Protein AF-A0A7D4BA06-F1 (afdb_monomer_lite)

Sequence (119 aa):
MEPLHYTACARTLSAPWQSLLRQSVRLYLLWREPSRVSTSTEAALRLVESQLVQHLVQGRPASQVALDEANALLEAAQAELLGSEQEVAALLDNDAQLDNSRQLVPPASRARRQLKIAC

pLDDT: mean 77.07, std 17.78, range [40.53, 95.0]

Foldseek 3Di:
DDPLVVQLVVLCPDPVLVVLLLVLLLLVVQCPPPVRNDPVSVVVNVVSLVVQLCSSCPPPPPDPVSSVVSNVVSVVSSVVQVVDPVSVVVSVVVVVVVVVVVPPPPPPPPDDDDDDDDD

Secondary structure (DSSP, 8-state):
--THHHHHHHHHTSHHHHHHHHHHHHHHHHHHSTTT--HHHHHHHHHHHHHHHHHHHTTS---HHHHHHHHHHHHHHHHHHHT-HHHHHHHHHHHHHHHHHHH----------------

Structure (mmCIF, N/CA/C/O backbone):
data_AF-A0A7D4BA06-F1
#
_entry.id   AF-A0A7D4BA06-F1
#
loop_
_atom_site.group_PDB
_atom_site.id
_atom_site.type_symbol
_atom_site.label_atom_id
_atom_site.label_alt_id
_atom_site.label_comp_id
_atom_site.label_asym_id
_atom_site.label_entity_id
_atom_site.label_seq_id
_atom_site.pdbx_PDB_ins_code
_atom_site.Cartn_x
_atom_site.Cartn_y
_atom_site.Cartn_z
_atom_site.occupancy
_atom_site.B_iso_or_equiv
_atom_site.auth_seq_id
_atom_site.auth_comp_id
_atom_site.auth_asym_id
_atom_site.auth_atom_id
_atom_site.pdbx_PDB_model_num
ATOM 1 N N . MET A 1 1 ? 10.251 7.394 -26.887 1.00 44.00 1 MET A N 1
ATOM 2 C CA . MET A 1 1 ? 9.223 6.991 -25.906 1.00 44.00 1 MET A CA 1
ATOM 3 C C . MET A 1 1 ? 9.756 5.769 -25.191 1.00 44.00 1 MET A C 1
ATOM 5 O O . MET A 1 1 ? 9.943 4.746 -25.836 1.00 44.00 1 MET A O 1
ATOM 9 N N . GLU A 1 2 ? 10.141 5.923 -23.926 1.00 45.62 2 GLU A N 1
ATOM 10 C CA . GLU A 1 2 ? 10.844 4.880 -23.177 1.00 45.62 2 GLU A CA 1
ATOM 11 C C . GLU A 1 2 ? 9.879 3.755 -22.753 1.00 45.62 2 GLU A C 1
ATOM 13 O O . GLU A 1 2 ? 8.892 4.029 -22.069 1.00 45.62 2 GLU A O 1
ATOM 18 N N . PRO A 1 3 ? 10.149 2.485 -23.103 1.00 57.50 3 PRO A N 1
ATOM 19 C CA . PRO A 1 3 ? 9.287 1.338 -22.781 1.00 57.50 3 PRO A CA 1
ATOM 20 C C . PRO A 1 3 ? 9.165 1.043 -21.272 1.00 57.50 3 PRO A C 1
ATOM 22 O O . PRO A 1 3 ? 8.365 0.202 -20.863 1.00 57.50 3 PRO A O 1
ATOM 25 N N . LEU A 1 4 ? 9.934 1.736 -20.430 1.00 54.97 4 LEU A N 1
ATOM 26 C CA . LEU A 1 4 ? 10.016 1.498 -18.989 1.00 54.97 4 LEU A CA 1
ATOM 27 C C . LEU A 1 4 ? 8.787 2.016 -18.225 1.00 54.97 4 LEU A C 1
ATOM 29 O O . LEU A 1 4 ? 8.339 1.356 -17.288 1.00 54.97 4 LEU A O 1
ATOM 33 N N . HIS A 1 5 ? 8.177 3.127 -18.649 1.00 54.94 5 HIS A N 1
ATOM 34 C CA . HIS A 1 5 ? 6.981 3.676 -17.986 1.00 54.94 5 HIS A CA 1
ATOM 35 C C . HIS A 1 5 ? 5.751 2.775 -18.139 1.00 54.94 5 HIS A C 1
ATOM 37 O O . HIS A 1 5 ? 4.962 2.638 -17.207 1.00 54.94 5 HIS A O 1
ATOM 43 N N . TYR A 1 6 ? 5.633 2.072 -19.269 1.00 60.41 6 TYR A N 1
ATOM 44 C CA . TYR A 1 6 ? 4.532 1.134 -19.503 1.00 60.41 6 TYR A CA 1
ATOM 45 C C . TYR A 1 6 ? 4.565 -0.049 -18.522 1.00 60.41 6 TYR A C 1
ATOM 47 O O . TYR A 1 6 ? 3.523 -0.532 -18.085 1.00 60.41 6 TYR A O 1
ATOM 55 N N . THR A 1 7 ? 5.762 -0.488 -18.116 1.00 68.31 7 THR A N 1
ATOM 56 C CA . THR A 1 7 ? 5.914 -1.634 -17.206 1.00 68.31 7 THR A CA 1
ATOM 57 C C . THR A 1 7 ? 5.530 -1.321 -15.761 1.00 68.31 7 THR A C 1
ATOM 59 O O . THR A 1 7 ? 4.948 -2.179 -15.101 1.00 68.31 7 THR A O 1
ATOM 62 N N . ALA A 1 8 ? 5.787 -0.103 -15.274 1.00 69.50 8 ALA A N 1
ATOM 63 C CA . ALA A 1 8 ? 5.377 0.310 -13.931 1.00 69.50 8 ALA A CA 1
ATOM 64 C C . ALA A 1 8 ? 3.848 0.437 -13.833 1.00 69.50 8 ALA A C 1
ATOM 66 O O . ALA A 1 8 ? 3.249 -0.149 -12.934 1.00 69.50 8 ALA A O 1
ATOM 67 N N . CYS A 1 9 ? 3.205 1.089 -14.810 1.00 72.06 9 CYS A N 1
ATOM 68 C CA . CYS A 1 9 ? 1.743 1.182 -14.871 1.00 72.06 9 CYS A CA 1
ATOM 69 C C . CYS A 1 9 ? 1.068 -0.182 -15.077 1.00 72.06 9 CYS A C 1
ATOM 71 O O . CYS A 1 9 ? 0.021 -0.445 -14.504 1.00 72.06 9 CYS A O 1
ATOM 73 N N . ALA A 1 10 ? 1.654 -1.099 -15.851 1.00 79.44 10 ALA A N 1
ATOM 74 C CA . ALA A 1 10 ? 1.087 -2.442 -15.985 1.00 79.44 10 ALA A CA 1
ATOM 75 C C . ALA A 1 10 ? 1.127 -3.228 -14.659 1.00 79.44 10 ALA A C 1
ATOM 77 O O . ALA A 1 10 ? 0.231 -4.023 -14.376 1.00 79.44 10 ALA A O 1
ATOM 78 N N . ARG A 1 11 ? 2.145 -2.999 -13.818 1.00 81.00 11 ARG A N 1
ATOM 79 C CA . ARG A 1 11 ? 2.277 -3.661 -12.510 1.00 81.00 11 ARG A CA 1
ATOM 80 C C . ARG A 1 11 ? 1.274 -3.167 -11.481 1.00 81.00 11 ARG A C 1
ATOM 82 O O . ARG A 1 11 ? 0.880 -3.968 -10.632 1.00 81.00 11 ARG A O 1
ATOM 89 N N . THR A 1 12 ? 0.818 -1.916 -11.575 1.00 85.06 12 THR A N 1
ATOM 90 C CA . THR A 1 12 ? -0.243 -1.418 -10.686 1.00 85.06 12 THR A CA 1
ATOM 91 C C . THR A 1 12 ? -1.556 -2.168 -10.900 1.00 85.06 12 THR A C 1
ATOM 93 O O . THR A 1 12 ? -2.344 -2.306 -9.975 1.00 85.06 12 THR A O 1
ATOM 96 N N . LEU A 1 13 ? -1.780 -2.754 -12.078 1.00 85.94 13 LEU A N 1
ATOM 97 C CA . LEU A 1 13 ? -2.960 -3.580 -12.354 1.00 85.94 13 LEU A CA 1
ATOM 98 C C . LEU A 1 13 ? -2.838 -5.017 -11.823 1.00 85.94 13 LEU A C 1
ATOM 100 O O . LEU A 1 13 ? -3.789 -5.794 -11.905 1.00 85.94 13 LEU A O 1
ATOM 104 N N . SER A 1 14 ? -1.677 -5.406 -11.291 1.00 88.81 14 SER A N 1
ATOM 105 C CA . SER A 1 14 ? -1.470 -6.765 -10.798 1.00 88.81 14 SER A CA 1
ATOM 106 C C . SER A 1 14 ? -2.209 -7.005 -9.476 1.00 88.81 14 SER A C 1
ATOM 108 O O . SER A 1 14 ? -2.208 -6.167 -8.572 1.00 88.81 14 SER A O 1
ATOM 110 N N . ALA A 1 15 ? -2.808 -8.190 -9.331 1.00 88.12 15 ALA A N 1
ATOM 111 C CA . ALA A 1 15 ? -3.511 -8.575 -8.105 1.00 88.12 15 ALA A CA 1
ATOM 112 C C . ALA A 1 15 ? -2.635 -8.511 -6.830 1.00 88.12 15 ALA A C 1
ATOM 114 O O . ALA A 1 15 ? -3.138 -8.044 -5.802 1.00 88.12 15 ALA A O 1
ATOM 115 N N . PRO A 1 16 ? -1.344 -8.914 -6.851 1.00 89.56 16 PRO A N 1
ATOM 116 C CA . PRO A 1 16 ? -0.466 -8.770 -5.690 1.00 89.56 16 PRO A CA 1
ATOM 117 C C . PRO A 1 16 ? -0.261 -7.308 -5.285 1.00 89.56 16 PRO A C 1
ATOM 119 O O . PRO A 1 16 ? -0.356 -6.984 -4.103 1.00 89.56 16 PRO A O 1
ATOM 122 N N . TRP A 1 17 ? -0.039 -6.417 -6.255 1.00 91.88 17 TRP A N 1
ATOM 123 C CA . TRP A 1 17 ? 0.167 -4.997 -5.978 1.00 91.88 17 TRP A CA 1
ATOM 124 C C . TRP A 1 17 ? -1.107 -4.335 -5.445 1.00 91.88 17 TRP A C 1
ATOM 126 O O . TRP A 1 17 ? -1.062 -3.661 -4.423 1.00 91.88 17 TRP A O 1
ATOM 136 N N . GLN A 1 18 ? -2.262 -4.617 -6.053 1.00 91.69 18 GLN A N 1
ATOM 137 C CA . GLN A 1 18 ? -3.566 -4.133 -5.581 1.00 91.69 18 GLN A CA 1
ATOM 138 C C . GLN A 1 18 ? -3.888 -4.606 -4.154 1.00 91.69 18 GLN A C 1
ATOM 140 O O . GLN A 1 18 ? -4.434 -3.854 -3.347 1.00 91.69 18 GLN A O 1
ATOM 145 N N . SER A 1 19 ? -3.511 -5.842 -3.812 1.00 90.81 19 SER A N 1
ATOM 146 C CA . SER A 1 19 ? -3.693 -6.380 -2.457 1.00 90.81 19 SER A CA 1
ATOM 147 C C . SER A 1 19 ? -2.822 -5.647 -1.434 1.00 90.81 19 SER A C 1
ATOM 149 O O . SER A 1 19 ? -3.314 -5.260 -0.374 1.00 90.81 19 SER A O 1
ATOM 151 N N . LEU A 1 20 ? -1.550 -5.403 -1.765 1.00 92.44 20 LEU A N 1
ATOM 152 C CA . LEU A 1 20 ? -0.636 -4.634 -0.918 1.00 92.44 20 LEU A CA 1
ATOM 153 C C . LEU A 1 20 ? -1.074 -3.168 -0.788 1.00 92.44 20 LEU A C 1
ATOM 155 O O . LEU A 1 20 ? -1.006 -2.614 0.306 1.00 92.44 20 LEU A O 1
ATOM 159 N N . LEU A 1 21 ? -1.584 -2.550 -1.860 1.00 93.88 21 LEU A N 1
ATOM 160 C CA . LEU A 1 21 ? -2.093 -1.177 -1.839 1.00 93.88 21 LEU A CA 1
ATOM 161 C C . LEU A 1 21 ? -3.246 -1.049 -0.839 1.00 93.88 21 LEU A C 1
ATOM 163 O O . LEU A 1 21 ? -3.196 -0.214 0.065 1.00 93.88 21 LEU A O 1
ATOM 167 N N . ARG A 1 22 ? -4.242 -1.933 -0.940 1.00 92.75 22 ARG A N 1
ATOM 168 C CA . ARG A 1 22 ? -5.378 -1.999 -0.008 1.00 92.75 22 ARG A CA 1
ATOM 169 C C . ARG A 1 22 ? -4.928 -2.223 1.432 1.00 92.75 22 ARG A C 1
ATOM 171 O O . ARG A 1 22 ? -5.441 -1.582 2.347 1.00 92.75 22 ARG A O 1
ATOM 178 N N . GLN A 1 23 ? -3.943 -3.099 1.637 1.00 91.31 23 GLN A N 1
ATOM 179 C CA . GLN A 1 23 ? -3.353 -3.328 2.954 1.00 91.31 23 GLN A CA 1
ATOM 180 C C . GLN A 1 23 ? -2.647 -2.076 3.494 1.00 91.31 23 GLN A C 1
ATOM 182 O O . GLN A 1 23 ? -2.793 -1.775 4.677 1.00 91.31 23 GLN A O 1
ATOM 187 N N . SER A 1 24 ? -1.929 -1.327 2.651 1.00 94.19 24 SER A N 1
ATOM 188 C CA . SER A 1 24 ? -1.266 -0.084 3.059 1.00 94.19 24 SER A CA 1
ATOM 189 C C . SER A 1 24 ? -2.278 0.972 3.505 1.00 94.19 24 SER A C 1
ATOM 191 O O . SER A 1 24 ? -2.144 1.521 4.594 1.00 94.19 24 SER A O 1
ATOM 193 N N . VAL A 1 2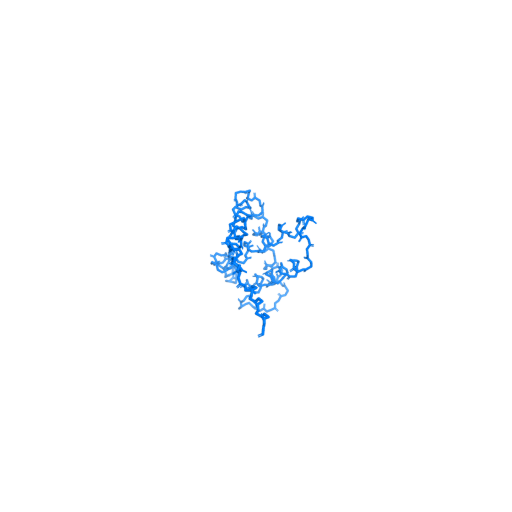5 ? -3.358 1.181 2.741 1.00 93.06 25 VAL A N 1
ATOM 194 C CA . VAL A 1 25 ? -4.400 2.148 3.108 1.00 93.06 25 VAL A CA 1
ATOM 195 C C . VAL A 1 25 ? -5.116 1.723 4.386 1.00 93.06 25 VAL A C 1
ATOM 197 O O . VAL A 1 25 ? -5.340 2.545 5.271 1.00 93.06 25 VAL A O 1
ATOM 200 N N . ARG A 1 26 ? -5.408 0.431 4.549 1.00 89.94 26 ARG A N 1
ATOM 201 C CA . ARG A 1 26 ? -5.995 -0.081 5.792 1.00 89.94 26 ARG A CA 1
ATOM 202 C C . ARG A 1 26 ? -5.092 0.177 7.002 1.00 89.94 26 ARG A C 1
ATOM 204 O O . ARG A 1 26 ? -5.572 0.658 8.023 1.00 89.94 26 ARG A O 1
ATOM 211 N N . LEU A 1 27 ? -3.792 -0.101 6.894 1.00 90.38 27 LEU A N 1
ATOM 212 C CA . LEU A 1 27 ? -2.829 0.175 7.966 1.00 90.38 27 LEU A CA 1
ATOM 213 C C . LEU A 1 27 ? -2.718 1.674 8.265 1.00 90.38 27 LEU A C 1
ATOM 215 O O . LEU A 1 27 ? -2.618 2.051 9.429 1.00 90.38 27 LEU A O 1
ATOM 219 N N . TYR A 1 28 ? -2.789 2.521 7.240 1.00 91.00 28 TYR A N 1
ATOM 220 C CA . TYR A 1 28 ? -2.816 3.971 7.393 1.00 91.00 28 TYR A CA 1
ATOM 221 C C . TYR A 1 28 ? -4.057 4.454 8.152 1.00 91.00 28 TYR A C 1
ATOM 223 O O . TYR A 1 28 ? -3.934 5.248 9.084 1.00 91.00 28 TYR A O 1
ATOM 231 N N . LEU A 1 29 ? -5.241 3.948 7.796 1.00 88.94 29 LEU A N 1
ATOM 232 C CA . LEU A 1 29 ? -6.493 4.273 8.482 1.00 88.94 29 LEU A CA 1
ATOM 233 C C . LEU A 1 29 ? -6.447 3.829 9.950 1.00 88.94 29 LEU A C 1
ATOM 235 O O . LEU A 1 29 ? -6.723 4.632 10.837 1.00 88.94 29 LEU A O 1
ATOM 239 N N . LEU A 1 30 ? -5.993 2.598 10.213 1.00 86.50 30 LEU A N 1
ATOM 240 C CA . LEU A 1 30 ? -5.817 2.070 11.571 1.00 86.50 30 LEU A CA 1
ATOM 241 C C . LEU A 1 30 ? -4.794 2.867 12.389 1.00 86.50 30 LEU A C 1
ATOM 243 O O . LEU A 1 30 ? -4.993 3.092 13.578 1.00 86.50 30 LEU A O 1
ATOM 247 N N . TRP A 1 31 ? -3.690 3.295 11.772 1.00 86.56 31 TRP A N 1
ATOM 248 C CA . TRP A 1 31 ? -2.671 4.106 12.441 1.00 86.56 31 TRP A CA 1
ATOM 249 C C . TRP A 1 31 ? -3.160 5.524 12.750 1.00 86.56 31 TRP A C 1
ATOM 251 O O . TRP A 1 31 ? -2.717 6.116 13.731 1.00 86.56 31 TRP A O 1
ATOM 261 N N . ARG A 1 32 ? -4.096 6.065 11.959 1.00 85.25 32 ARG A N 1
ATOM 262 C CA . ARG A 1 32 ? -4.733 7.360 12.234 1.00 85.25 32 ARG A CA 1
ATOM 263 C C . ARG A 1 32 ? -5.783 7.313 13.340 1.00 85.25 32 ARG A C 1
ATOM 265 O O . ARG A 1 32 ? -6.145 8.375 13.846 1.00 85.25 32 ARG A O 1
ATOM 272 N N . GLU A 1 33 ? -6.264 6.136 13.737 1.00 84.50 33 GLU A N 1
ATOM 273 C CA . GLU A 1 33 ? -7.193 6.013 14.859 1.00 84.50 33 GLU A CA 1
ATOM 274 C C . GLU A 1 33 ? -6.480 6.282 16.196 1.00 84.50 33 GLU A C 1
ATOM 276 O O . GLU A 1 33 ? -5.615 5.497 16.595 1.00 84.50 33 GLU A O 1
ATOM 281 N N . PRO A 1 34 ? -6.873 7.323 16.960 1.00 73.94 34 PRO A N 1
ATOM 282 C CA . PRO A 1 34 ? -6.196 7.706 18.203 1.00 73.94 34 PRO A CA 1
ATOM 283 C C . PRO A 1 34 ? -6.134 6.588 19.254 1.00 73.94 34 PRO A C 1
ATOM 285 O O . PRO A 1 34 ? -5.226 6.551 20.079 1.00 73.94 34 PRO A O 1
ATOM 288 N N . SER A 1 35 ? -7.103 5.672 19.228 1.00 75.44 35 SER A N 1
ATOM 289 C CA . SER A 1 35 ? -7.220 4.536 20.145 1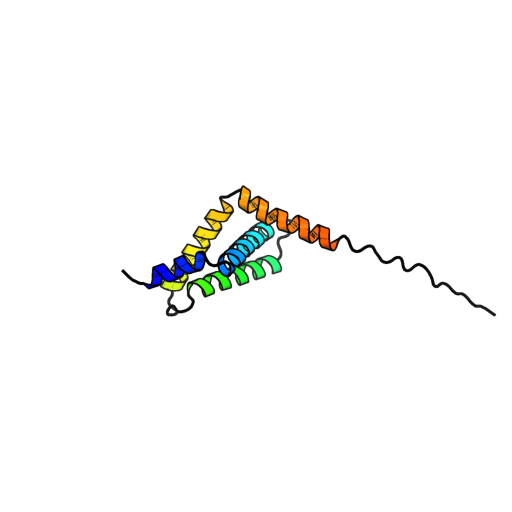.00 75.44 35 SER A CA 1
ATOM 290 C C . SER A 1 35 ? -6.348 3.335 19.760 1.00 75.44 35 SER A C 1
ATOM 292 O O . SER A 1 35 ? -6.167 2.439 20.584 1.00 75.44 35 SER A O 1
ATOM 294 N N . ARG A 1 36 ? -5.821 3.296 18.529 1.00 67.38 36 ARG A N 1
ATOM 295 C CA . ARG A 1 36 ? -5.075 2.160 17.960 1.00 67.38 36 ARG A CA 1
ATOM 296 C C . ARG A 1 36 ? -3.693 2.543 17.424 1.00 67.38 36 ARG A C 1
ATOM 298 O O . ARG A 1 36 ? -3.012 1.691 16.846 1.00 67.38 36 ARG A O 1
ATOM 305 N N . VAL A 1 37 ? -3.252 3.785 17.653 1.00 72.38 37 VAL A N 1
ATOM 306 C CA . VAL A 1 37 ? -1.900 4.239 17.304 1.00 72.38 37 VAL A CA 1
ATOM 307 C C . VAL A 1 37 ? -0.878 3.353 18.010 1.00 72.38 37 VAL A C 1
ATOM 309 O O . VAL A 1 37 ? -0.708 3.395 19.227 1.00 72.38 37 VAL A O 1
ATOM 312 N N . SER A 1 38 ? -0.193 2.530 17.227 1.00 79.50 38 SER A N 1
ATOM 313 C CA . SER A 1 38 ? 0.854 1.633 17.692 1.00 79.50 38 SER A CA 1
ATOM 314 C C . SER A 1 38 ? 2.051 1.756 16.766 1.00 79.50 38 SER A C 1
ATOM 316 O O . SER A 1 38 ? 1.903 1.754 15.541 1.00 79.50 38 SER A O 1
ATOM 318 N N . THR A 1 39 ? 3.246 1.798 17.352 1.00 81.19 39 THR A N 1
ATOM 319 C CA . THR A 1 39 ? 4.518 1.736 16.618 1.00 81.19 39 THR A CA 1
ATOM 320 C C . THR A 1 39 ? 4.611 0.475 15.756 1.00 81.19 39 THR A C 1
ATOM 322 O O . THR A 1 39 ? 5.251 0.484 14.709 1.00 81.19 39 THR A O 1
ATOM 325 N N . SER A 1 40 ? 3.911 -0.598 16.143 1.00 86.38 40 SER A N 1
ATOM 326 C CA . SER A 1 40 ? 3.799 -1.817 15.341 1.00 86.38 40 SER A CA 1
ATOM 327 C C . SER A 1 40 ? 2.986 -1.608 14.060 1.00 86.38 40 SER A C 1
ATOM 329 O O . SER A 1 40 ? 3.329 -2.191 13.034 1.00 86.38 40 SER A O 1
ATOM 331 N N . THR A 1 41 ? 1.917 -0.808 14.104 1.00 85.94 41 THR A N 1
ATOM 332 C CA . THR A 1 41 ? 1.082 -0.507 12.928 1.00 85.94 41 THR A CA 1
ATOM 333 C C . THR A 1 41 ? 1.835 0.403 11.964 1.00 85.94 41 THR A C 1
ATOM 335 O O . THR A 1 41 ? 1.825 0.163 10.760 1.00 85.94 41 THR A O 1
ATOM 338 N N . GLU A 1 42 ? 2.560 1.391 12.494 1.00 90.06 42 GLU A N 1
ATOM 339 C CA . GLU A 1 42 ? 3.425 2.269 11.702 1.00 90.06 42 GLU A CA 1
ATOM 340 C C . GLU A 1 42 ? 4.552 1.488 11.011 1.00 90.06 42 GLU A C 1
ATOM 342 O O . GLU A 1 42 ? 4.761 1.627 9.807 1.00 90.06 42 GLU A O 1
ATOM 347 N N . ALA A 1 43 ? 5.247 0.607 11.739 1.00 90.00 43 ALA A N 1
ATOM 348 C CA . ALA A 1 43 ? 6.300 -0.227 11.163 1.00 90.00 43 ALA A CA 1
ATOM 349 C C . ALA A 1 43 ? 5.758 -1.166 10.071 1.00 90.00 43 ALA A C 1
ATOM 351 O O . ALA A 1 43 ? 6.390 -1.332 9.026 1.00 90.00 43 ALA A O 1
ATOM 352 N N . ALA A 1 44 ? 4.574 -1.748 10.287 1.00 91.12 44 ALA A N 1
ATOM 353 C CA . ALA A 1 44 ? 3.906 -2.572 9.285 1.00 91.12 44 ALA A CA 1
ATOM 354 C C . ALA A 1 44 ? 3.529 -1.758 8.037 1.00 91.12 44 ALA A C 1
ATOM 356 O O . ALA A 1 44 ? 3.744 -2.233 6.923 1.00 91.12 44 ALA A O 1
ATOM 357 N N . LEU A 1 45 ? 3.025 -0.530 8.208 1.00 93.06 45 LEU A N 1
ATOM 358 C CA . LEU A 1 45 ? 2.713 0.375 7.101 1.00 93.06 45 LEU A CA 1
ATOM 359 C C . LEU A 1 45 ? 3.962 0.656 6.259 1.00 93.06 45 LEU A C 1
ATOM 361 O O . LEU A 1 45 ? 3.958 0.399 5.057 1.00 93.06 45 LEU A O 1
ATOM 365 N N . ARG A 1 46 ? 5.058 1.081 6.899 1.00 93.62 46 ARG A N 1
ATOM 366 C CA . ARG A 1 46 ? 6.333 1.362 6.217 1.00 93.62 46 ARG A CA 1
ATOM 367 C C . ARG A 1 46 ? 6.881 0.152 5.472 1.00 93.62 46 ARG A C 1
ATOM 369 O O . ARG A 1 46 ? 7.406 0.288 4.367 1.00 93.62 46 ARG A O 1
ATOM 376 N N 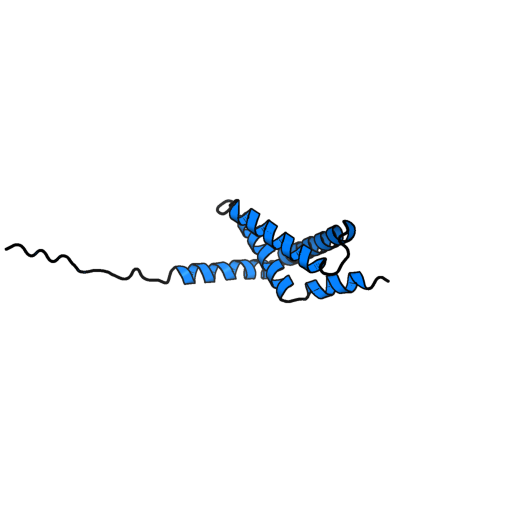. LEU A 1 47 ? 6.746 -1.039 6.053 1.00 94.50 47 LEU A N 1
ATOM 377 C CA . LEU A 1 47 ? 7.164 -2.274 5.402 1.00 94.50 47 LEU A CA 1
ATOM 378 C C . LEU A 1 47 ? 6.350 -2.531 4.128 1.00 94.50 47 LEU A C 1
ATOM 380 O O . LEU A 1 47 ? 6.938 -2.803 3.082 1.00 94.50 47 LEU A O 1
ATOM 384 N N . VAL A 1 48 ? 5.023 -2.417 4.189 1.00 94.94 48 VAL A N 1
ATOM 385 C CA . VAL A 1 48 ? 4.148 -2.633 3.025 1.00 94.94 48 VAL A CA 1
ATOM 386 C C . VAL A 1 48 ? 4.399 -1.585 1.936 1.00 94.94 48 VAL A C 1
ATOM 388 O O . VAL A 1 48 ? 4.530 -1.947 0.767 1.00 94.94 48 VAL A O 1
ATOM 391 N N . GLU A 1 49 ? 4.551 -0.309 2.299 1.00 95.00 49 GLU A N 1
ATOM 392 C CA . GLU A 1 49 ? 4.908 0.766 1.359 1.00 95.00 49 GLU A CA 1
ATOM 393 C C . GLU A 1 49 ? 6.230 0.463 0.645 1.00 95.00 49 GLU A C 1
ATOM 395 O O . GLU A 1 49 ? 6.320 0.554 -0.581 1.00 95.00 49 GLU A O 1
ATOM 400 N N . SER A 1 50 ? 7.240 -0.006 1.385 1.00 94.06 50 SER A N 1
ATOM 401 C CA . SER A 1 50 ? 8.519 -0.391 0.787 1.00 94.06 50 SER A CA 1
ATOM 402 C C . SER A 1 50 ? 8.367 -1.544 -0.214 1.00 94.06 50 SER A C 1
ATOM 404 O O . SER A 1 50 ? 8.979 -1.513 -1.279 1.00 94.06 50 SER A O 1
ATOM 406 N N . GLN A 1 51 ? 7.509 -2.530 0.070 1.00 94.50 51 GLN A N 1
ATOM 407 C CA . GLN A 1 51 ? 7.244 -3.651 -0.838 1.00 94.50 51 GLN A CA 1
ATOM 408 C C . GLN A 1 51 ? 6.543 -3.193 -2.122 1.00 94.50 51 GLN A C 1
ATOM 410 O O . GLN A 1 51 ? 6.893 -3.664 -3.205 1.00 94.50 51 GLN A O 1
ATOM 415 N N . LEU A 1 52 ? 5.599 -2.252 -2.021 1.00 94.06 52 LEU A N 1
ATOM 416 C CA . LEU A 1 52 ? 4.916 -1.658 -3.174 1.00 94.06 52 LEU A CA 1
ATOM 417 C C . LEU A 1 52 ? 5.899 -0.933 -4.094 1.00 94.06 52 LEU A C 1
ATOM 419 O O . LEU A 1 52 ? 5.905 -1.179 -5.302 1.00 94.06 52 LEU A O 1
ATOM 423 N N . VAL A 1 53 ? 6.771 -0.098 -3.524 1.00 93.31 53 VAL A N 1
ATOM 424 C CA . VAL A 1 53 ? 7.803 0.627 -4.279 1.00 93.31 53 VAL A CA 1
ATOM 425 C C . VAL A 1 53 ? 8.772 -0.350 -4.942 1.00 93.31 53 VAL A C 1
ATOM 427 O O . VAL A 1 53 ? 9.025 -0.242 -6.142 1.00 93.31 53 VAL A O 1
ATOM 430 N N . GLN A 1 54 ? 9.260 -1.353 -4.202 1.00 91.50 54 GLN A N 1
ATOM 431 C CA . GLN A 1 54 ? 10.156 -2.387 -4.735 1.00 91.50 54 GLN A CA 1
ATOM 432 C C . GLN A 1 54 ? 9.524 -3.160 -5.896 1.00 91.50 54 GLN A C 1
ATOM 434 O O . GLN A 1 54 ? 10.192 -3.436 -6.893 1.00 91.50 54 GLN A O 1
ATOM 439 N N . HIS A 1 55 ? 8.227 -3.460 -5.810 1.00 90.31 55 HIS A N 1
ATOM 440 C CA . HIS A 1 55 ? 7.502 -4.120 -6.889 1.00 90.31 55 HIS A CA 1
ATOM 441 C C . HIS A 1 55 ? 7.462 -3.266 -8.166 1.00 90.31 55 HIS A C 1
ATOM 443 O O . HIS A 1 55 ? 7.657 -3.779 -9.269 1.00 90.31 55 HIS A O 1
ATOM 449 N N . LEU A 1 56 ? 7.266 -1.951 -8.032 1.00 88.81 56 LEU A N 1
ATOM 450 C CA . LEU A 1 56 ? 7.219 -1.028 -9.170 1.00 88.81 56 LEU A CA 1
ATOM 451 C C . LEU A 1 56 ? 8.586 -0.854 -9.842 1.00 88.81 56 LEU A C 1
ATOM 453 O O . LEU A 1 56 ? 8.663 -0.850 -11.075 1.00 88.81 56 LEU A O 1
ATOM 457 N N . VAL A 1 57 ? 9.666 -0.775 -9.060 1.00 90.94 57 VAL A N 1
ATOM 458 C CA . VAL A 1 57 ? 11.030 -0.606 -9.594 1.00 90.94 57 VAL A CA 1
ATOM 459 C C . VAL A 1 57 ? 11.701 -1.918 -10.000 1.00 90.94 57 VAL A C 1
ATOM 461 O O . VAL A 1 57 ? 12.802 -1.893 -10.550 1.00 90.94 57 VAL A O 1
ATOM 464 N N . GLN A 1 58 ? 11.056 -3.069 -9.794 1.00 88.56 58 GLN A N 1
ATOM 465 C CA . GLN A 1 58 ? 11.634 -4.368 -10.127 1.00 88.56 58 GLN A CA 1
ATOM 466 C C . GLN A 1 58 ? 12.070 -4.431 -11.602 1.00 88.56 58 GLN A C 1
ATOM 468 O O . GLN A 1 58 ? 11.304 -4.141 -12.523 1.00 88.56 58 GLN A O 1
ATOM 473 N N . GLY A 1 59 ? 13.322 -4.820 -11.848 1.00 82.44 59 GLY A N 1
ATOM 474 C CA . GLY A 1 59 ? 13.882 -4.890 -13.202 1.00 82.44 59 GLY A CA 1
ATOM 475 C C . GLY A 1 59 ? 14.206 -3.533 -13.839 1.00 82.44 59 GLY A C 1
ATOM 476 O O . GLY A 1 59 ? 14.566 -3.500 -15.013 1.00 82.44 59 GLY A O 1
ATOM 477 N N . ARG A 1 60 ? 14.105 -2.424 -13.092 1.00 80.88 60 ARG A N 1
ATOM 478 C CA . ARG A 1 60 ? 14.659 -1.119 -13.476 1.00 80.88 60 ARG A CA 1
ATOM 479 C C . ARG A 1 60 ? 16.049 -0.947 -12.846 1.00 80.88 60 ARG A C 1
ATOM 481 O O . ARG A 1 60 ? 16.315 -1.529 -11.793 1.00 80.88 60 ARG A O 1
ATOM 488 N N . PRO A 1 61 ? 16.947 -0.158 -13.460 1.00 82.50 61 PRO A N 1
ATOM 489 C CA . PRO A 1 61 ? 18.184 0.239 -12.800 1.00 82.50 61 PRO A CA 1
ATOM 490 C C . PRO A 1 61 ? 17.864 0.988 -11.502 1.00 82.50 61 PRO A C 1
ATOM 492 O O . PRO A 1 61 ? 16.947 1.810 -11.468 1.00 82.50 61 PRO A O 1
ATOM 495 N N . ALA A 1 62 ? 18.627 0.705 -10.445 1.00 81.44 62 ALA A N 1
ATOM 496 C CA . ALA A 1 62 ? 18.491 1.387 -9.165 1.00 81.44 62 ALA A CA 1
ATOM 497 C C . ALA A 1 62 ? 18.911 2.856 -9.322 1.00 81.44 62 ALA A C 1
ATOM 499 O O . ALA A 1 62 ? 20.094 3.189 -9.278 1.00 81.44 62 ALA A O 1
ATOM 500 N N . SER A 1 63 ? 17.931 3.726 -9.560 1.00 89.31 63 SER A N 1
ATOM 501 C CA . SER A 1 63 ? 18.114 5.166 -9.701 1.00 89.31 63 SER A CA 1
ATOM 502 C C . SER A 1 63 ? 17.124 5.910 -8.814 1.00 89.31 63 SER A C 1
ATOM 504 O O . SER A 1 63 ? 16.008 5.440 -8.581 1.00 89.31 63 SER A O 1
ATOM 506 N N . GLN A 1 64 ? 17.528 7.094 -8.349 1.00 89.38 64 GLN A N 1
ATOM 507 C CA . GLN A 1 64 ? 16.649 7.956 -7.559 1.00 89.38 64 GLN A CA 1
ATOM 508 C C . GLN A 1 64 ? 15.378 8.309 -8.341 1.00 89.38 64 GLN A C 1
ATOM 510 O O . GLN A 1 64 ? 14.287 8.215 -7.804 1.00 89.38 64 GLN A O 1
ATOM 515 N N . VAL A 1 65 ? 15.508 8.573 -9.645 1.00 88.44 65 VAL A N 1
ATOM 516 C CA . VAL A 1 65 ? 14.374 8.866 -10.534 1.00 88.44 65 VAL A CA 1
ATOM 517 C C . VAL A 1 65 ? 13.354 7.723 -10.557 1.00 88.44 65 VAL A C 1
ATOM 519 O O . VAL A 1 65 ? 12.156 7.969 -10.474 1.00 88.44 65 VAL A O 1
ATOM 522 N N . ALA A 1 66 ? 13.800 6.463 -10.634 1.00 86.88 66 ALA A N 1
ATOM 523 C CA . ALA A 1 66 ? 12.885 5.322 -1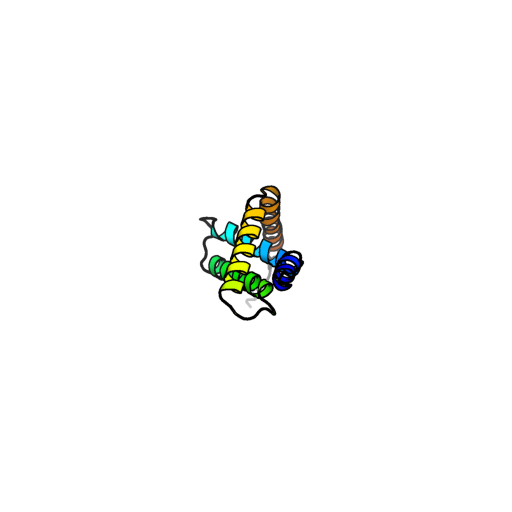0.636 1.00 86.88 66 ALA A CA 1
ATOM 524 C C . ALA A 1 66 ? 12.155 5.158 -9.293 1.00 86.88 66 ALA A C 1
ATOM 526 O O . ALA A 1 66 ? 10.990 4.758 -9.282 1.00 86.88 66 ALA A O 1
ATOM 527 N N . LEU A 1 67 ? 12.830 5.464 -8.181 1.00 89.88 67 LEU A N 1
ATOM 528 C CA . LEU A 1 67 ? 12.228 5.460 -6.848 1.00 89.88 67 LEU A CA 1
ATOM 529 C C . LEU A 1 67 ? 11.220 6.601 -6.688 1.00 89.88 67 LEU A C 1
ATOM 531 O O . LEU A 1 67 ? 10.116 6.356 -6.214 1.00 89.88 67 LEU A O 1
ATOM 535 N N . ASP A 1 68 ? 11.561 7.813 -7.123 1.00 90.69 68 ASP A N 1
ATOM 536 C CA . ASP A 1 68 ? 10.677 8.980 -7.053 1.00 90.69 68 ASP A CA 1
ATOM 537 C C . ASP A 1 68 ? 9.398 8.752 -7.871 1.00 90.69 68 ASP A C 1
ATOM 539 O O . ASP A 1 68 ? 8.297 8.985 -7.380 1.00 90.69 68 ASP A O 1
ATOM 543 N N . GLU A 1 69 ? 9.519 8.201 -9.084 1.00 89.62 69 GLU A N 1
ATOM 544 C CA . GLU A 1 69 ? 8.364 7.820 -9.907 1.00 89.62 69 GLU A CA 1
ATOM 545 C C . GLU A 1 69 ? 7.495 6.745 -9.234 1.00 89.62 69 GLU A C 1
ATOM 547 O O . GLU A 1 69 ? 6.267 6.829 -9.261 1.00 89.62 69 GLU A O 1
ATOM 552 N N . ALA A 1 70 ? 8.110 5.725 -8.628 1.00 90.44 70 ALA A N 1
ATOM 553 C CA . ALA A 1 70 ? 7.379 4.667 -7.936 1.00 90.44 70 ALA A CA 1
ATOM 554 C C . ALA A 1 70 ? 6.654 5.185 -6.684 1.00 90.44 70 ALA A C 1
ATOM 556 O O . ALA A 1 70 ? 5.523 4.774 -6.428 1.00 90.44 70 ALA A O 1
ATOM 557 N N . ASN A 1 71 ? 7.274 6.105 -5.941 1.00 91.44 71 ASN A N 1
ATOM 558 C CA . ASN A 1 71 ? 6.645 6.779 -4.807 1.00 91.44 71 ASN A CA 1
ATOM 559 C C . ASN A 1 71 ? 5.473 7.653 -5.265 1.00 91.44 71 ASN A C 1
ATOM 561 O O . ASN A 1 71 ? 4.391 7.540 -4.702 1.00 91.44 71 ASN A O 1
ATOM 565 N N . ALA A 1 72 ? 5.638 8.438 -6.333 1.00 91.56 72 ALA A N 1
ATOM 566 C CA . ALA A 1 72 ? 4.557 9.260 -6.877 1.00 91.56 72 ALA A CA 1
ATOM 567 C C . ALA A 1 72 ? 3.353 8.413 -7.337 1.00 91.56 72 ALA A C 1
ATOM 569 O O . ALA A 1 72 ? 2.204 8.780 -7.099 1.00 91.56 72 ALA A O 1
ATOM 570 N N . LEU A 1 73 ? 3.602 7.254 -7.961 1.00 91.56 73 LEU A N 1
ATOM 571 C CA . LEU A 1 73 ? 2.544 6.307 -8.333 1.00 91.56 73 LEU A CA 1
ATOM 572 C C . LEU A 1 73 ? 1.844 5.704 -7.111 1.00 91.56 73 LEU A C 1
ATOM 574 O O . LEU A 1 73 ? 0.622 5.557 -7.120 1.00 91.56 73 LEU A O 1
ATOM 578 N N . LEU A 1 74 ? 2.604 5.347 -6.073 1.00 93.25 74 LEU A N 1
ATOM 579 C CA . LEU A 1 74 ? 2.047 4.834 -4.824 1.00 93.25 74 LEU A CA 1
ATOM 580 C C . LEU A 1 74 ? 1.162 5.885 -4.141 1.00 93.25 74 LEU A C 1
ATOM 582 O O . LEU A 1 74 ? 0.023 5.579 -3.797 1.00 93.25 74 LEU A O 1
ATOM 586 N N . GLU A 1 75 ? 1.655 7.115 -3.999 1.00 93.50 75 GLU A N 1
ATOM 587 C CA . GLU A 1 75 ? 0.918 8.226 -3.393 1.00 93.50 75 GLU A CA 1
ATOM 588 C C . GLU A 1 75 ? -0.380 8.522 -4.149 1.00 93.50 75 GLU A C 1
ATOM 590 O O . GLU A 1 75 ? -1.440 8.639 -3.533 1.00 93.50 75 GLU A O 1
ATOM 595 N N . ALA A 1 76 ? -0.326 8.580 -5.484 1.00 92.50 76 ALA A N 1
ATOM 596 C CA . ALA A 1 76 ? -1.505 8.806 -6.314 1.00 92.50 76 ALA A CA 1
ATOM 597 C C . ALA A 1 76 ? -2.555 7.698 -6.132 1.00 92.50 76 ALA A C 1
ATOM 599 O O . ALA A 1 76 ? -3.734 7.992 -5.942 1.00 92.50 76 ALA A O 1
ATOM 600 N N . ALA A 1 77 ? -2.132 6.432 -6.127 1.00 91.44 77 ALA A N 1
ATOM 601 C CA . ALA A 1 77 ? -3.042 5.302 -5.969 1.00 91.44 77 ALA A CA 1
ATOM 602 C C . ALA A 1 77 ? -3.645 5.212 -4.558 1.00 91.44 77 ALA A C 1
ATOM 604 O O . ALA A 1 77 ? -4.818 4.874 -4.401 1.00 91.44 77 ALA A O 1
ATOM 605 N N . GLN A 1 78 ? -2.867 5.532 -3.520 1.00 92.62 78 GLN A N 1
ATOM 606 C CA . GLN A 1 78 ? -3.380 5.620 -2.152 1.00 92.62 78 GLN A CA 1
ATOM 607 C C . GLN A 1 78 ? -4.384 6.768 -2.012 1.00 92.62 78 GLN A C 1
ATOM 609 O O . GLN A 1 78 ? -5.416 6.589 -1.368 1.00 92.62 78 GLN A O 1
ATOM 614 N N . ALA A 1 79 ? -4.110 7.923 -2.624 1.00 91.00 79 ALA A N 1
ATOM 615 C CA . ALA A 1 79 ? -5.013 9.069 -2.614 1.00 91.00 79 ALA A CA 1
ATOM 616 C C . ALA A 1 79 ? -6.330 8.777 -3.347 1.00 91.00 79 ALA A C 1
ATOM 618 O O . ALA A 1 79 ? -7.392 9.133 -2.842 1.00 91.00 79 ALA A O 1
ATOM 619 N N . GLU A 1 80 ? -6.276 8.100 -4.497 1.00 91.31 80 GLU A N 1
ATOM 620 C CA . GLU A 1 80 ? -7.465 7.678 -5.246 1.00 91.31 80 GLU A CA 1
ATOM 621 C C . GLU A 1 80 ? -8.353 6.756 -4.403 1.00 91.31 80 GLU A C 1
ATOM 623 O O . GLU A 1 80 ? -9.548 7.010 -4.251 1.00 91.31 80 GLU A O 1
ATOM 628 N N . LEU A 1 81 ? -7.753 5.744 -3.772 1.00 89.81 81 LEU A N 1
ATOM 629 C CA . LEU A 1 81 ? -8.484 4.782 -2.954 1.00 89.81 81 LEU A CA 1
ATOM 630 C C . LEU A 1 81 ? -9.040 5.417 -1.664 1.00 89.81 81 LEU A C 1
ATOM 632 O O . LEU A 1 81 ? -10.172 5.141 -1.275 1.00 89.81 81 LEU A O 1
ATOM 636 N N . LEU A 1 82 ? -8.287 6.317 -1.022 1.00 90.56 82 LEU A N 1
ATOM 637 C CA . LEU A 1 82 ? -8.766 7.106 0.123 1.00 90.56 82 LEU A CA 1
ATOM 638 C C . LEU A 1 82 ? -9.883 8.090 -0.253 1.00 90.56 82 LEU A C 1
ATOM 640 O O . LEU A 1 82 ? -10.695 8.440 0.602 1.00 90.56 82 LEU A O 1
ATOM 644 N N . GLY A 1 83 ? -9.925 8.544 -1.508 1.00 87.31 83 GLY A N 1
ATOM 645 C CA . GLY A 1 83 ? -10.979 9.411 -2.033 1.00 87.31 83 GLY A CA 1
ATOM 646 C C . GLY A 1 83 ? -12.305 8.688 -2.290 1.00 87.31 83 GLY A C 1
ATOM 647 O O . GLY A 1 83 ? -13.326 9.348 -2.480 1.00 87.31 83 GLY A O 1
ATOM 648 N N . SER A 1 84 ? -12.312 7.352 -2.279 1.00 88.75 84 SER A N 1
ATOM 649 C CA . SER A 1 84 ? -13.505 6.534 -2.484 1.00 88.75 84 SER A CA 1
ATOM 650 C C . SER A 1 84 ? -14.082 6.049 -1.153 1.00 88.75 84 SER A C 1
ATOM 652 O O . SER A 1 84 ? -13.625 5.063 -0.574 1.00 88.75 84 SER A O 1
ATOM 654 N N . GLU A 1 85 ? -15.140 6.710 -0.673 1.00 80.88 85 GLU A N 1
ATOM 655 C CA . GLU A 1 85 ? -15.815 6.345 0.585 1.00 80.88 85 GLU A CA 1
ATOM 656 C C . GLU A 1 85 ? -16.286 4.882 0.604 1.00 80.88 85 GLU A C 1
ATOM 658 O O . GLU A 1 85 ? -16.188 4.207 1.629 1.00 80.88 85 GLU A O 1
ATOM 663 N N . GLN A 1 86 ? -16.755 4.366 -0.537 1.00 84.31 86 GLN A N 1
ATOM 664 C CA . GLN A 1 86 ? -17.206 2.980 -0.664 1.00 84.31 86 GLN A CA 1
ATOM 665 C C . GLN A 1 86 ? -16.053 1.983 -0.501 1.00 84.31 86 GLN A C 1
ATOM 667 O O . GLN A 1 86 ? -16.214 0.955 0.160 1.00 84.31 86 GLN A O 1
ATOM 672 N N . GLU A 1 87 ? -14.894 2.267 -1.096 1.00 83.44 87 GLU A N 1
ATOM 673 C CA . GLU A 1 87 ? -13.724 1.396 -0.972 1.00 83.44 87 GLU A CA 1
ATOM 674 C C . GLU A 1 87 ? -13.144 1.452 0.438 1.00 83.44 87 GLU A C 1
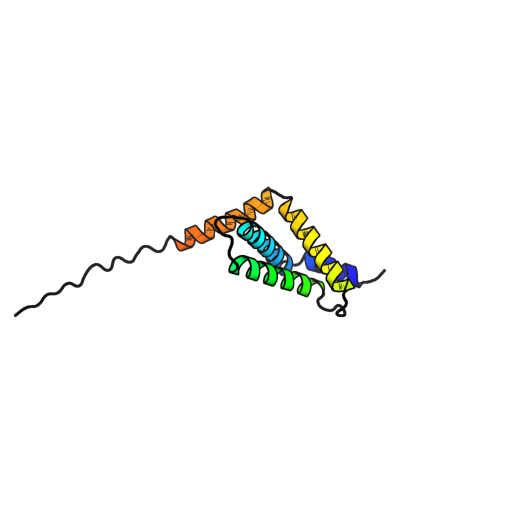ATOM 676 O O . GLU A 1 87 ? -12.817 0.411 1.006 1.00 83.44 87 GLU A O 1
ATOM 681 N N . VAL A 1 88 ? -13.097 2.640 1.043 1.00 83.81 88 VAL A N 1
ATOM 682 C CA . VAL A 1 88 ? -12.687 2.820 2.439 1.00 83.81 88 VAL A CA 1
ATOM 683 C C . VAL A 1 88 ? -13.598 2.033 3.386 1.00 83.81 88 VAL A C 1
ATOM 685 O O . VAL A 1 88 ? -13.093 1.281 4.221 1.00 83.81 88 VAL A O 1
ATOM 688 N N . ALA A 1 89 ? -14.922 2.130 3.231 1.00 80.44 89 ALA A N 1
ATOM 689 C CA . ALA A 1 89 ? -15.873 1.361 4.036 1.00 80.44 89 ALA A CA 1
ATOM 690 C C . ALA A 1 89 ? -15.667 -0.154 3.863 1.00 80.44 89 ALA A C 1
ATOM 692 O O . ALA A 1 89 ? -15.540 -0.879 4.848 1.00 80.44 89 ALA A O 1
ATOM 693 N N . ALA A 1 90 ? -15.516 -0.630 2.622 1.00 83.25 90 ALA A N 1
ATOM 694 C CA . ALA A 1 90 ? -15.266 -2.043 2.343 1.00 83.25 90 ALA A CA 1
ATOM 695 C C . ALA A 1 90 ? -13.950 -2.556 2.964 1.00 83.25 90 ALA A C 1
ATOM 697 O O . ALA A 1 90 ? -13.864 -3.715 3.381 1.00 83.25 90 ALA A O 1
ATOM 698 N N . LEU A 1 91 ? -12.914 -1.717 3.038 1.00 81.56 91 LEU A N 1
ATOM 699 C CA . LEU A 1 91 ? -11.639 -2.074 3.665 1.00 81.56 91 LEU A CA 1
ATOM 700 C C . LEU A 1 91 ? -11.739 -2.194 5.186 1.00 81.56 91 LEU A C 1
ATOM 702 O O . LEU A 1 91 ? -11.080 -3.065 5.758 1.00 81.56 91 LEU A O 1
ATOM 706 N N . LEU A 1 92 ? -12.558 -1.355 5.822 1.00 79.62 92 LEU A N 1
ATOM 707 C CA . LEU A 1 92 ? -12.799 -1.383 7.265 1.00 79.62 92 LEU A CA 1
ATOM 708 C C . LEU A 1 92 ? -13.763 -2.515 7.669 1.00 79.62 92 LEU A C 1
ATOM 710 O O . LEU A 1 92 ? -13.545 -3.174 8.685 1.00 79.62 92 LEU A O 1
ATOM 714 N N . ASP A 1 93 ? -14.771 -2.824 6.849 1.00 77.38 93 ASP A N 1
ATOM 715 C CA . ASP A 1 93 ? -15.739 -3.897 7.128 1.00 77.38 93 ASP A CA 1
ATOM 716 C C . ASP A 1 93 ? -15.106 -5.300 7.106 1.00 77.38 93 ASP A C 1
ATOM 718 O O . ASP A 1 93 ? -15.483 -6.177 7.890 1.00 77.38 93 ASP A O 1
ATOM 722 N N . ASN A 1 94 ? -14.079 -5.518 6.276 1.00 60.12 94 ASN A N 1
ATOM 723 C CA . ASN A 1 94 ? -13.314 -6.773 6.282 1.00 60.12 94 ASN A CA 1
ATOM 724 C C . ASN A 1 94 ? -12.611 -7.044 7.632 1.00 60.12 94 ASN A C 1
ATOM 726 O O . ASN A 1 94 ? -12.302 -8.197 7.941 1.00 60.12 94 ASN A O 1
ATOM 730 N N . ASP A 1 95 ? -12.372 -6.015 8.451 1.00 53.50 95 ASP A N 1
ATOM 731 C CA . ASP A 1 95 ? -11.812 -6.150 9.801 1.00 53.50 95 ASP A CA 1
ATOM 732 C C . ASP A 1 95 ? -12.866 -6.584 10.827 1.00 53.50 95 ASP A C 1
ATOM 734 O O . ASP A 1 95 ? -12.620 -7.488 11.633 1.00 53.50 95 ASP A O 1
ATOM 738 N N . ALA A 1 96 ? -14.076 -6.018 10.745 1.00 53.34 96 ALA A N 1
ATOM 739 C CA . ALA A 1 96 ? -15.184 -6.375 11.632 1.00 53.34 96 ALA A CA 1
ATOM 740 C C . ALA A 1 96 ? -15.523 -7.874 11.552 1.00 53.34 96 ALA A C 1
ATOM 742 O O . ALA A 1 96 ? -15.902 -8.493 12.548 1.00 53.34 96 ALA A O 1
ATOM 743 N N . GLN A 1 97 ? -15.331 -8.488 10.383 1.00 44.81 97 GLN A N 1
ATOM 744 C CA . GLN A 1 97 ? -15.597 -9.907 10.162 1.00 44.81 97 GLN A CA 1
ATOM 745 C C . GLN A 1 97 ? -14.494 -10.835 10.723 1.00 44.81 97 GLN A C 1
ATOM 747 O O . GLN A 1 97 ? -14.782 -11.963 11.142 1.00 44.81 97 GLN A O 1
ATOM 752 N N . LEU A 1 98 ? -13.240 -10.371 10.791 1.00 48.7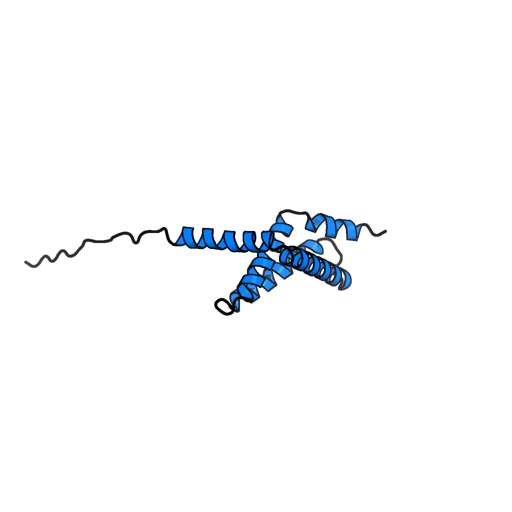8 98 LEU A N 1
ATOM 753 C CA . LEU A 1 98 ? -12.108 -11.131 11.343 1.00 48.78 98 LEU A CA 1
ATOM 754 C C . LEU A 1 98 ? -12.079 -11.112 12.879 1.00 48.78 98 LEU A C 1
ATOM 756 O O . LEU A 1 98 ? -11.783 -12.145 13.487 1.00 48.78 98 LEU A O 1
ATOM 760 N N . ASP A 1 99 ? -12.441 -9.991 13.508 1.00 49.00 99 ASP A N 1
ATOM 761 C CA . ASP A 1 99 ? -12.561 -9.909 14.972 1.00 49.00 99 ASP A CA 1
ATOM 762 C C . ASP A 1 99 ? -13.737 -10.753 15.498 1.00 49.00 99 ASP A C 1
ATOM 764 O O . ASP A 1 99 ? -13.590 -11.478 16.486 1.00 49.00 99 ASP A O 1
ATOM 768 N N . ASN A 1 100 ? -14.868 -10.780 14.781 1.00 43.09 100 ASN A N 1
ATOM 769 C CA . ASN A 1 100 ? -16.015 -11.632 15.130 1.00 43.09 100 ASN A CA 1
ATOM 770 C C . ASN A 1 100 ? -15.670 -13.132 15.048 1.00 43.09 100 ASN A C 1
ATOM 772 O O . ASN A 1 100 ? -16.077 -13.937 15.887 1.00 43.09 100 ASN A O 1
ATOM 776 N N . SER A 1 101 ? -14.840 -13.512 14.072 1.00 45.84 101 SER A N 1
ATOM 777 C CA . SER A 1 101 ? -14.394 -14.900 13.890 1.00 45.84 101 SER A CA 1
ATOM 778 C C . SER A 1 101 ? -13.445 -15.379 15.000 1.00 45.84 101 SER A C 1
ATOM 780 O O . SER A 1 101 ? -13.380 -16.576 15.278 1.00 45.84 101 SER A O 1
ATOM 782 N N . ARG A 1 102 ? -12.728 -14.468 15.675 1.00 45.88 102 ARG A N 1
ATOM 783 C CA . ARG A 1 102 ? -11.863 -14.791 16.827 1.00 45.88 102 ARG A CA 1
ATOM 784 C C . ARG A 1 102 ? -12.615 -14.875 18.159 1.00 45.88 102 ARG A C 1
ATOM 786 O O . ARG A 1 102 ? -12.108 -15.505 19.084 1.00 45.88 102 ARG A O 1
ATOM 793 N N . GLN A 1 103 ? -13.815 -14.302 18.263 1.00 44.25 103 GLN A N 1
ATOM 794 C CA . GLN A 1 103 ? -14.645 -14.351 19.478 1.00 44.25 103 GLN A CA 1
ATOM 795 C C . GLN A 1 103 ? -15.527 -15.606 19.601 1.00 44.25 103 GLN A C 1
ATOM 797 O O . GLN A 1 103 ? -16.058 -15.874 20.676 1.00 44.25 103 GLN A O 1
ATOM 802 N N . LEU A 1 104 ? -15.651 -16.418 18.548 1.00 47.47 104 LEU A N 1
ATOM 803 C CA . LEU A 1 104 ? -16.525 -17.602 18.513 1.00 47.47 104 LEU A CA 1
ATOM 804 C C . LEU A 1 104 ? -15.890 -18.905 19.040 1.00 47.47 104 LEU A C 1
ATOM 806 O O . LEU A 1 104 ? -16.435 -19.985 18.812 1.00 47.47 104 LEU A O 1
ATOM 810 N N . VAL A 1 105 ? -14.779 -18.841 19.783 1.00 44.94 105 VAL A N 1
ATOM 811 C CA . VAL A 1 105 ? -14.287 -20.000 20.549 1.00 44.94 105 VAL A CA 1
ATOM 812 C C . VAL A 1 105 ? -14.909 -19.952 21.950 1.00 44.94 105 VAL A C 1
ATOM 814 O O . VAL A 1 105 ? -14.468 -19.149 22.774 1.00 44.94 105 VAL A O 1
ATOM 817 N N . PRO A 1 106 ? -15.927 -20.777 22.268 1.00 46.12 106 PRO A N 1
ATOM 818 C CA . PRO A 1 106 ? -16.451 -20.835 23.626 1.00 46.12 106 PRO A CA 1
ATOM 819 C C . PRO A 1 106 ? -15.340 -21.301 24.581 1.00 46.12 106 PRO A C 1
ATOM 821 O O . PRO A 1 106 ? -14.566 -22.197 24.223 1.00 46.12 106 PRO A O 1
ATOM 824 N N . PRO A 1 107 ? -15.249 -20.761 25.811 1.00 43.53 107 PRO A N 1
ATOM 825 C CA . PRO A 1 107 ? -14.373 -21.336 26.815 1.00 43.53 107 PRO A CA 1
ATOM 826 C C . PRO A 1 107 ? -14.860 -22.759 27.086 1.00 43.53 107 PRO A C 1
ATOM 828 O O . PRO A 1 107 ? -15.946 -22.968 27.632 1.00 43.53 107 PRO A O 1
ATOM 831 N N . ALA A 1 108 ? -14.063 -23.746 26.670 1.00 47.22 108 ALA A N 1
ATOM 832 C CA . ALA A 1 108 ? -14.296 -25.143 26.986 1.00 47.22 108 ALA A CA 1
ATOM 833 C C . ALA A 1 108 ? -14.501 -25.259 28.500 1.00 47.22 108 ALA A C 1
ATOM 835 O O . ALA A 1 108 ? -13.582 -25.055 29.296 1.00 47.22 108 ALA A O 1
ATOM 836 N N . SER A 1 109 ? -15.741 -25.543 28.889 1.00 56.03 109 SER A N 1
ATOM 837 C CA . SER A 1 109 ? -16.156 -25.736 30.267 1.00 56.03 109 SER A CA 1
ATOM 838 C C . SER A 1 109 ? -15.427 -26.947 30.838 1.00 56.03 109 SER A C 1
ATOM 840 O O . SER A 1 109 ? -15.912 -28.073 30.763 1.00 56.03 109 SER A O 1
ATOM 842 N N . ARG A 1 110 ? -14.252 -26.741 31.438 1.00 46.97 110 ARG A N 1
ATOM 843 C CA . ARG A 1 110 ? -13.582 -27.774 32.235 1.00 46.97 110 ARG A CA 1
ATOM 844 C C . ARG A 1 110 ? -14.069 -27.698 33.677 1.00 46.97 110 ARG A C 1
ATOM 846 O O . ARG A 1 110 ? -13.325 -27.439 34.616 1.00 46.97 110 ARG A O 1
ATOM 853 N N . ALA A 1 111 ? -15.365 -27.954 33.834 1.00 54.19 111 ALA A N 1
ATOM 854 C CA . ALA A 1 111 ? -15.878 -28.512 35.069 1.00 54.19 111 ALA A CA 1
ATOM 855 C C . ALA A 1 111 ? -15.263 -29.911 35.269 1.00 54.19 111 ALA A C 1
ATOM 857 O O . ALA A 1 111 ? -15.065 -30.654 34.310 1.00 54.19 111 ALA A O 1
ATOM 858 N N . ARG A 1 112 ? -15.054 -30.273 36.539 1.00 53.56 112 ARG A N 1
ATOM 859 C CA . ARG A 1 112 ? -14.632 -31.585 37.068 1.00 53.56 112 ARG A CA 1
ATOM 860 C C . ARG A 1 112 ? -13.126 -31.868 37.061 1.00 53.56 112 ARG A C 1
ATOM 862 O O . ARG A 1 112 ? -12.578 -32.428 36.119 1.00 53.56 112 ARG A O 1
ATOM 869 N N . ARG A 1 113 ? -12.517 -31.650 38.230 1.00 49.81 113 ARG A N 1
ATOM 870 C CA . ARG A 1 113 ? -12.034 -32.733 39.114 1.00 49.81 113 ARG A CA 1
ATOM 871 C C . ARG A 1 113 ? -11.667 -32.144 40.482 1.00 49.81 113 ARG A C 1
ATOM 873 O O . ARG A 1 113 ? -10.517 -31.838 40.754 1.00 49.81 113 ARG A O 1
ATOM 880 N N . GLN A 1 114 ? -12.664 -32.005 41.353 1.00 53.53 114 GLN A N 1
ATOM 881 C CA . GLN A 1 114 ? -12.428 -32.192 42.782 1.00 53.53 114 GLN A CA 1
ATOM 882 C C . GLN A 1 114 ? -12.798 -33.641 43.082 1.00 53.53 114 GLN A C 1
ATOM 884 O O . GLN A 1 114 ? -13.975 -33.966 43.194 1.00 53.53 114 GLN A O 1
ATOM 889 N N . LEU A 1 115 ? -11.801 -34.521 43.148 1.00 48.00 115 LEU A N 1
ATOM 890 C CA . LEU A 1 115 ? -11.928 -35.738 43.937 1.00 48.00 115 LEU A CA 1
ATOM 891 C C . LEU A 1 115 ? -11.016 -35.555 45.145 1.00 48.00 115 LEU A C 1
ATOM 893 O O . LEU A 1 115 ? -9.807 -35.749 45.072 1.00 48.00 115 LEU A O 1
ATOM 897 N N . LYS A 1 116 ? -11.631 -35.128 46.249 1.00 49.88 116 LYS A N 1
ATOM 898 C CA . LYS A 1 116 ? -11.158 -35.473 47.583 1.00 49.88 116 LYS A CA 1
ATOM 899 C C . LYS A 1 116 ? -11.352 -36.982 47.723 1.00 49.88 116 LYS A C 1
ATOM 901 O O . LYS A 1 116 ? -12.482 -37.447 47.612 1.00 49.88 116 LYS A O 1
ATOM 906 N N . ILE A 1 117 ? -10.283 -37.725 47.977 1.00 49.44 117 ILE A N 1
ATOM 907 C CA . ILE A 1 117 ? -10.386 -38.986 48.707 1.00 49.44 117 ILE A CA 1
ATOM 908 C C . ILE A 1 117 ? -9.475 -38.824 49.916 1.00 49.44 117 ILE A C 1
ATOM 910 O O . ILE A 1 117 ? -8.256 -38.772 49.791 1.00 49.44 117 ILE A O 1
ATOM 914 N N . ALA A 1 118 ? -10.120 -38.646 51.064 1.00 47.41 118 ALA A N 1
ATOM 915 C CA . ALA A 1 118 ? -9.568 -38.922 52.373 1.00 47.41 118 ALA A CA 1
ATOM 916 C C . ALA A 1 118 ? -10.135 -40.282 52.790 1.00 47.41 118 ALA A C 1
ATOM 918 O O . ALA A 1 118 ? -11.355 -40.445 52.741 1.00 47.41 118 ALA A O 1
ATOM 919 N N . CYS A 1 119 ? -9.245 -41.219 53.106 1.00 40.53 119 CYS A N 1
ATOM 920 C CA . CYS A 1 119 ? -9.339 -42.289 54.104 1.00 40.53 119 CYS A CA 1
ATOM 921 C C . CYS A 1 119 ? -8.101 -43.171 53.941 1.00 40.53 119 CYS A C 1
ATOM 923 O O . CYS A 1 119 ? -7.910 -43.707 52.827 1.00 40.53 119 CYS A O 1
#

Radius of gyration: 22.54 Å; chains: 1; bounding box: 36×52×80 Å